Protein AF-A0A8S2Y0K2-F1 (afdb_monomer_lite)

InterPro domains:
  IPR007858 Dpy-30 motif [PF05186] (6-46)

Secondary structure (DSSP, 8-state):
---SSHHH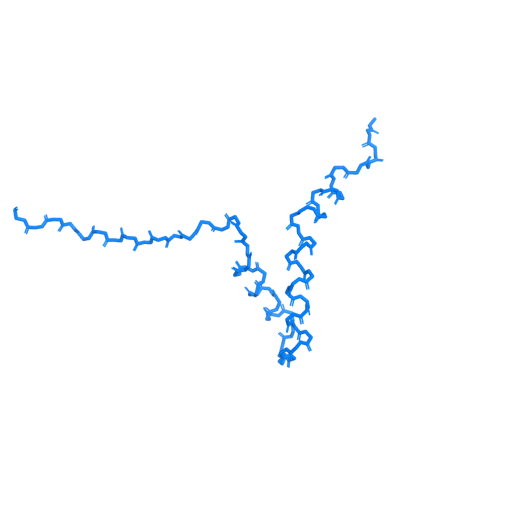HHIIIIIIHHHHHHHHHHHHH--SSHHHHHHHHHHHH-TTS--------PPP--

Radius of gyration: 18.27 Å; chains: 1; bounding box: 47×44×41 Å

Structure (mmCIF, N/CA/C/O backbone):
data_AF-A0A8S2Y0K2-F1
#
_entry.id   AF-A0A8S2Y0K2-F1
#
loop_
_atom_site.group_PDB
_atom_site.id
_atom_site.type_symbol
_atom_site.label_atom_id
_atom_site.label_alt_id
_atom_site.label_comp_id
_atom_site.label_asym_id
_atom_site.label_entity_id
_atom_site.label_seq_id
_atom_site.pdbx_PDB_ins_code
_atom_site.Cartn_x
_atom_site.Cartn_y
_atom_site.Cartn_z
_atom_site.occupancy
_atom_site.B_iso_or_equiv
_atom_site.auth_seq_id
_atom_site.auth_comp_id
_atom_site.auth_asym_id
_atom_site.auth_atom_id
_atom_site.pdbx_PDB_model_num
ATOM 1 N N . ILE A 1 1 ? 9.542 -14.357 -26.965 1.00 52.28 1 ILE A N 1
ATOM 2 C CA . ILE A 1 1 ? 8.648 -13.836 -25.902 1.00 52.28 1 ILE A CA 1
ATOM 3 C C . ILE A 1 1 ? 9.518 -13.142 -24.865 1.00 52.28 1 ILE A C 1
ATOM 5 O O . ILE A 1 1 ? 10.317 -13.839 -24.256 1.00 52.28 1 ILE A O 1
ATOM 9 N N . PRO A 1 2 ? 9.479 -11.807 -24.729 1.00 46.03 2 PRO A N 1
ATOM 10 C CA . PRO A 1 2 ? 10.298 -11.133 -23.732 1.00 46.03 2 PRO A CA 1
ATOM 11 C C . PRO A 1 2 ? 9.736 -11.451 -22.343 1.00 46.03 2 PRO A C 1
ATOM 13 O O . PRO A 1 2 ? 8.592 -11.133 -22.029 1.00 46.03 2 PRO A O 1
ATOM 16 N N . THR A 1 3 ? 10.531 -12.132 -21.530 1.00 58.94 3 THR A N 1
ATOM 17 C CA . THR A 1 3 ? 10.216 -12.494 -20.148 1.00 58.94 3 THR A CA 1
ATOM 18 C C . THR A 1 3 ? 10.913 -11.498 -19.205 1.00 58.94 3 THR A C 1
ATOM 20 O O . THR A 1 3 ? 12.087 -11.681 -18.900 1.00 58.94 3 THR A O 1
ATOM 23 N N . GLY A 1 4 ? 10.165 -10.455 -18.786 1.00 64.75 4 GLY A N 1
ATOM 24 C CA . GLY A 1 4 ? 10.485 -9.396 -17.785 1.00 64.75 4 GLY A CA 1
ATOM 25 C C . GLY A 1 4 ? 11.059 -8.088 -18.383 1.00 64.75 4 GLY A C 1
ATOM 26 O O . GLY A 1 4 ? 11.837 -8.222 -19.322 1.00 64.75 4 GLY A O 1
ATOM 27 N N . PRO A 1 5 ? 10.728 -6.839 -17.939 1.00 59.50 5 PRO A N 1
ATOM 28 C CA . PRO A 1 5 ? 10.091 -6.378 -16.692 1.00 59.50 5 PRO A CA 1
ATOM 29 C C . PRO A 1 5 ? 8.913 -5.350 -16.823 1.00 59.50 5 PRO A C 1
ATOM 31 O O . PRO A 1 5 ? 8.737 -4.548 -15.912 1.00 59.50 5 PRO A O 1
ATOM 34 N N . PRO A 1 6 ? 8.052 -5.314 -17.866 1.00 61.41 6 PRO A N 1
ATOM 35 C CA . PRO A 1 6 ? 6.997 -4.285 -17.939 1.00 61.41 6 PRO A CA 1
ATOM 36 C C . PRO A 1 6 ? 5.967 -4.368 -16.798 1.00 61.41 6 PRO A C 1
ATOM 38 O O . PRO A 1 6 ? 5.438 -3.349 -16.362 1.00 61.41 6 PRO A O 1
ATOM 41 N N . ALA A 1 7 ? 5.696 -5.570 -16.278 1.00 67.00 7 ALA A N 1
ATOM 42 C CA . ALA A 1 7 ? 4.832 -5.743 -15.110 1.00 67.00 7 ALA A CA 1
ATOM 43 C C . ALA A 1 7 ? 5.499 -5.228 -13.825 1.00 67.00 7 ALA A C 1
ATOM 45 O O . ALA A 1 7 ? 4.850 -4.568 -13.020 1.00 67.00 7 ALA A O 1
ATOM 46 N N . THR A 1 8 ? 6.793 -5.493 -13.642 1.00 73.62 8 THR A N 1
ATOM 47 C CA . THR A 1 8 ? 7.567 -5.019 -12.490 1.00 73.62 8 THR A CA 1
ATOM 48 C C . THR A 1 8 ? 7.690 -3.499 -12.504 1.00 73.62 8 THR A C 1
ATOM 50 O O . THR A 1 8 ? 7.382 -2.868 -11.500 1.00 73.62 8 THR A O 1
ATOM 53 N N . ASP A 1 9 ? 8.005 -2.907 -13.657 1.00 77.12 9 ASP A N 1
ATOM 54 C CA . ASP A 1 9 ? 8.064 -1.454 -13.838 1.00 77.12 9 ASP A CA 1
ATOM 55 C C . ASP A 1 9 ? 6.701 -0.803 -13.580 1.00 77.12 9 ASP A C 1
ATOM 57 O O . ASP A 1 9 ? 6.609 0.231 -12.918 1.00 77.12 9 ASP A O 1
ATOM 61 N N . TYR A 1 10 ? 5.616 -1.427 -14.050 1.00 76.56 10 TYR A N 1
ATOM 62 C CA . TYR A 1 10 ? 4.262 -0.955 -13.775 1.00 76.56 10 TYR A CA 1
ATOM 63 C C . TYR A 1 10 ? 3.943 -0.981 -12.275 1.00 76.56 10 TYR A C 1
ATOM 65 O O . TYR A 1 10 ? 3.407 -0.001 -11.742 1.00 76.56 10 TYR A O 1
ATOM 73 N N . LEU A 1 11 ? 4.294 -2.071 -11.585 1.00 79.44 11 LEU A N 1
ATOM 74 C CA . LEU A 1 11 ? 4.122 -2.198 -10.139 1.00 79.44 11 LEU A CA 1
ATOM 75 C C . LEU A 1 11 ? 4.966 -1.160 -9.394 1.00 79.44 11 LEU A C 1
ATOM 77 O O . LEU A 1 11 ? 4.436 -0.477 -8.523 1.00 79.44 11 LEU A O 1
ATOM 81 N N . GLU A 1 12 ? 6.231 -0.965 -9.761 1.00 78.19 12 GLU A N 1
ATOM 82 C CA . GLU A 1 12 ? 7.111 0.029 -9.141 1.00 78.19 12 GLU A CA 1
ATOM 83 C C . GLU A 1 12 ? 6.619 1.466 -9.336 1.00 78.19 12 GLU A C 1
ATOM 85 O O . GLU A 1 12 ? 6.619 2.268 -8.395 1.00 78.19 12 GLU A O 1
ATOM 90 N N . GLN A 1 13 ? 6.157 1.799 -10.540 1.00 76.31 13 GLN A N 1
ATOM 91 C CA . GLN A 1 13 ? 5.750 3.158 -10.876 1.00 76.31 13 GLN A CA 1
ATOM 92 C C . GLN A 1 13 ?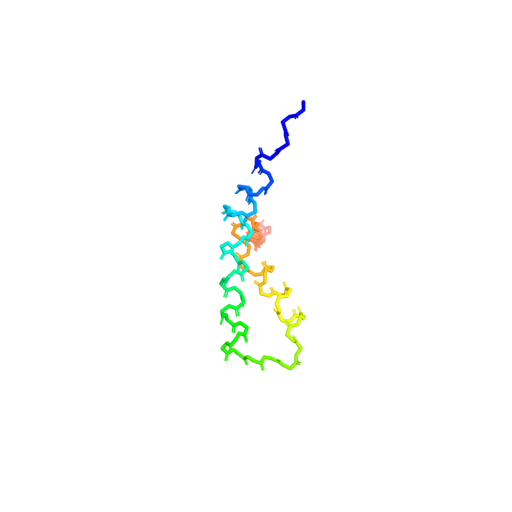 4.388 3.538 -10.286 1.00 76.31 13 GLN A C 1
ATOM 94 O O . GLN A 1 13 ? 4.229 4.689 -9.869 1.00 76.31 13 GLN A O 1
ATOM 99 N N . ASN A 1 14 ? 3.440 2.594 -10.209 1.00 74.25 14 ASN A N 1
ATOM 100 C CA . ASN A 1 14 ? 2.038 2.881 -9.879 1.00 74.25 14 ASN A CA 1
ATOM 101 C C . ASN A 1 14 ? 1.598 2.312 -8.521 1.00 74.25 14 ASN A C 1
ATOM 103 O O . ASN A 1 14 ? 0.943 3.002 -7.735 1.00 74.25 14 ASN A O 1
ATOM 107 N N . VAL A 1 15 ? 1.957 1.060 -8.224 1.00 80.38 15 VAL A N 1
ATOM 108 C CA . VAL A 1 15 ? 1.421 0.320 -7.069 1.00 80.38 15 VAL A CA 1
ATOM 109 C C . VAL A 1 15 ? 2.321 0.466 -5.842 1.00 80.38 15 VAL A C 1
ATOM 111 O O . VAL A 1 15 ? 1.842 0.865 -4.782 1.00 80.38 15 VAL A O 1
ATOM 114 N N . ASN A 1 16 ? 3.630 0.236 -5.974 1.00 84.06 16 A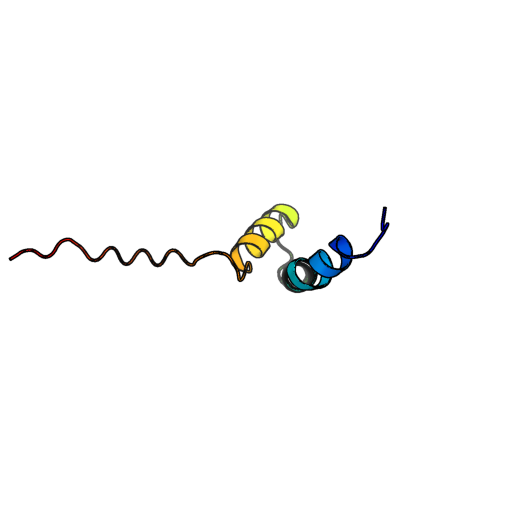SN A N 1
ATOM 115 C CA . ASN A 1 16 ? 4.586 0.213 -4.862 1.00 84.06 16 ASN A CA 1
ATOM 116 C C . ASN A 1 16 ? 4.647 1.550 -4.124 1.00 84.06 16 ASN A C 1
ATOM 118 O O . ASN A 1 16 ? 4.650 1.573 -2.896 1.00 84.06 16 ASN A O 1
ATOM 122 N N . LYS A 1 17 ? 4.625 2.678 -4.845 1.00 83.25 17 LYS A N 1
ATOM 123 C CA . LYS A 1 17 ? 4.624 4.014 -4.218 1.00 83.25 17 LYS A CA 1
ATOM 124 C C . LYS A 1 17 ? 3.417 4.220 -3.304 1.00 83.25 17 LYS A C 1
ATOM 126 O O . LYS A 1 17 ? 3.544 4.800 -2.226 1.00 83.25 17 LYS A O 1
ATOM 131 N N . THR A 1 18 ? 2.252 3.751 -3.734 1.00 84.19 18 THR A N 1
ATOM 132 C CA . THR A 1 18 ? 0.994 3.858 -2.988 1.00 84.19 18 THR A CA 1
ATOM 133 C C . THR A 1 18 ? 0.973 2.869 -1.825 1.00 84.19 18 THR A C 1
ATOM 135 O O . THR A 1 18 ? 0.629 3.235 -0.700 1.00 84.19 18 THR A O 1
ATOM 138 N N . LEU A 1 19 ? 1.445 1.645 -2.068 1.00 86.69 19 LEU A N 1
ATOM 139 C CA . LEU A 1 19 ? 1.521 0.578 -1.080 1.00 86.69 19 LEU A CA 1
ATOM 140 C C . LEU A 1 19 ? 2.477 0.917 0.068 1.00 86.69 19 LEU A C 1
ATOM 142 O O . LEU A 1 19 ? 2.096 0.786 1.224 1.00 86.69 19 LEU A O 1
ATOM 146 N N . ILE A 1 20 ? 3.677 1.434 -0.217 1.00 87.94 20 ILE A N 1
ATOM 147 C CA . ILE A 1 20 ? 4.649 1.839 0.812 1.00 87.94 20 ILE A CA 1
ATOM 148 C C . ILE A 1 20 ? 4.068 2.934 1.712 1.00 87.94 20 ILE A C 1
ATOM 150 O O . ILE A 1 20 ? 4.219 2.873 2.934 1.00 87.94 20 ILE A O 1
ATOM 154 N N . LYS A 1 21 ? 3.372 3.925 1.139 1.00 86.25 21 LYS A N 1
ATOM 155 C CA . LYS A 1 21 ? 2.712 4.984 1.920 1.00 86.25 21 LYS A CA 1
ATOM 156 C C . LYS A 1 21 ? 1.643 4.412 2.847 1.00 86.25 21 LYS A C 1
ATOM 158 O O . LYS A 1 21 ? 1.621 4.758 4.027 1.00 86.25 21 LYS A O 1
ATOM 163 N N . ALA A 1 22 ? 0.794 3.530 2.327 1.00 88.19 22 ALA A N 1
ATOM 164 C CA . ALA A 1 22 ? -0.274 2.910 3.100 1.00 88.19 22 ALA A CA 1
ATOM 165 C C . ALA A 1 22 ? 0.281 1.985 4.199 1.00 88.19 22 ALA A C 1
ATOM 167 O O . ALA A 1 22 ? -0.148 2.084 5.342 1.00 88.19 22 ALA A O 1
ATOM 168 N N . LEU A 1 23 ? 1.307 1.181 3.904 1.00 89.38 23 LEU A N 1
ATOM 169 C CA . LEU A 1 23 ? 2.004 0.342 4.889 1.00 89.38 23 LEU A CA 1
ATOM 170 C C . LEU A 1 23 ? 2.696 1.175 5.974 1.00 89.38 23 LEU A C 1
ATOM 172 O O . LEU A 1 23 ? 2.632 0.844 7.155 1.00 89.38 23 LEU A O 1
ATOM 176 N N . THR A 1 24 ? 3.316 2.295 5.598 1.00 90.88 24 THR A N 1
ATOM 177 C CA . THR A 1 24 ? 3.933 3.218 6.562 1.00 90.88 24 THR A CA 1
ATOM 178 C C . THR A 1 24 ? 2.887 3.800 7.509 1.00 90.88 24 THR A C 1
ATOM 180 O O . THR A 1 24 ? 3.131 3.911 8.709 1.00 90.88 24 THR A O 1
ATOM 183 N N . ALA A 1 25 ? 1.720 4.174 6.986 1.00 89.00 25 ALA A N 1
ATOM 184 C CA . ALA A 1 25 ? 0.623 4.681 7.797 1.00 89.00 25 ALA A CA 1
ATOM 185 C C . ALA A 1 25 ? -0.001 3.570 8.669 1.00 89.00 25 ALA A C 1
ATOM 187 O O . ALA A 1 25 ? -0.259 3.810 9.846 1.00 89.00 25 ALA A O 1
ATOM 188 N N . LEU A 1 26 ? -0.105 2.337 8.158 1.00 89.81 26 LEU A N 1
ATOM 189 C CA . LEU A 1 26 ? -0.576 1.171 8.915 1.00 89.81 26 LEU A CA 1
ATOM 190 C C . LEU A 1 26 ? 0.285 0.929 10.162 1.00 89.81 26 LEU A C 1
ATOM 192 O O . LEU A 1 26 ? -0.235 0.734 11.260 1.00 89.81 26 LEU A O 1
ATOM 196 N N . CYS A 1 27 ? 1.610 1.006 10.007 1.00 88.25 27 CYS A N 1
ATOM 197 C CA . CYS A 1 27 ? 2.555 0.857 11.113 1.00 88.25 27 CYS A CA 1
ATOM 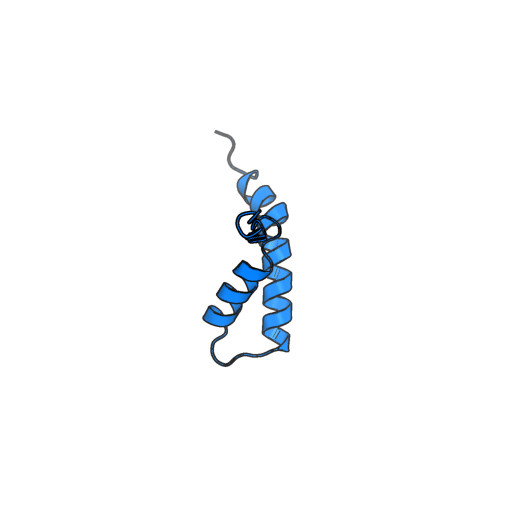198 C C . CYS A 1 27 ? 2.429 1.960 12.179 1.00 88.25 27 CYS A C 1
ATOM 200 O O . CYS A 1 27 ? 2.772 1.720 13.338 1.00 88.25 27 CYS A O 1
ATOM 202 N N . LYS A 1 28 ? 1.955 3.157 11.805 1.00 89.88 28 LYS A N 1
ATOM 203 C CA . LYS A 1 28 ? 1.734 4.278 12.731 1.00 89.88 28 LYS A CA 1
ATOM 204 C C . LYS A 1 28 ? 0.411 4.151 13.480 1.00 89.88 28 LYS A C 1
ATOM 206 O O . LYS A 1 28 ? 0.384 4.374 14.683 1.00 89.88 28 LYS A O 1
ATOM 211 N N . GLU A 1 29 ? -0.659 3.800 12.774 1.00 88.31 29 GLU A N 1
ATOM 212 C CA . GLU A 1 29 ? -2.021 3.813 13.317 1.00 88.31 29 GLU A CA 1
ATOM 213 C C . GLU A 1 29 ? -2.355 2.544 14.110 1.00 88.31 29 GLU A C 1
ATOM 215 O O . GLU A 1 29 ? -3.143 2.604 15.048 1.00 88.31 29 GLU A O 1
ATOM 220 N N . LYS A 1 30 ? -1.718 1.409 13.771 1.00 88.88 30 LYS A N 1
ATOM 221 C CA . LYS A 1 30 ? -1.926 0.090 14.401 1.00 88.88 30 LYS A CA 1
ATOM 222 C C . LYS A 1 30 ? -3.414 -0.231 14.628 1.00 88.88 30 LYS A C 1
ATOM 224 O O . LYS A 1 30 ? -3.834 -0.477 15.762 1.00 88.88 30 LYS A O 1
ATOM 229 N N . PRO A 1 31 ? -4.223 -0.222 13.558 1.00 88.00 31 PRO A N 1
ATOM 230 C CA . PRO A 1 31 ? -5.644 -0.512 13.652 1.00 88.00 31 PRO A CA 1
ATOM 231 C C . PRO A 1 31 ? -5.875 -1.967 14.077 1.00 88.00 31 PRO A C 1
ATOM 233 O O . PRO A 1 31 ? -5.033 -2.842 13.865 1.00 88.00 31 PRO A O 1
ATOM 236 N N . LYS A 1 32 ? -7.054 -2.227 14.644 1.00 88.62 32 LYS A N 1
ATOM 237 C CA . LYS A 1 32 ? -7.471 -3.560 15.104 1.00 88.62 32 LYS A CA 1
ATOM 238 C C . LYS A 1 32 ? -7.509 -4.587 13.964 1.00 88.62 32 LYS A C 1
ATOM 240 O O . LYS A 1 32 ? -7.102 -5.725 14.166 1.00 88.62 32 LYS A O 1
ATOM 245 N N . ASP A 1 33 ? -7.918 -4.141 12.773 1.00 91.50 33 ASP A N 1
ATOM 246 C CA . ASP A 1 33 ? -8.026 -4.951 11.558 1.00 91.50 33 ASP A CA 1
ATOM 247 C C . ASP A 1 33 ? -7.130 -4.379 10.443 1.00 91.50 33 ASP A C 1
ATOM 249 O O . ASP A 1 33 ? -7.573 -3.566 9.625 1.00 91.50 33 ASP A O 1
ATOM 253 N N . PRO A 1 34 ? -5.846 -4.777 10.388 1.00 87.75 34 PRO A N 1
ATOM 254 C CA . PRO A 1 34 ? -4.862 -4.157 9.504 1.00 87.75 34 PRO A CA 1
ATOM 255 C C . PRO A 1 34 ? -5.139 -4.366 8.014 1.00 87.75 34 PRO A C 1
ATOM 257 O O . PRO A 1 34 ? -4.807 -3.503 7.207 1.00 87.75 34 PRO A O 1
ATOM 260 N N . VAL A 1 35 ? -5.763 -5.484 7.634 1.00 88.12 35 VAL A N 1
ATOM 261 C CA . VAL A 1 35 ? -6.062 -5.796 6.225 1.00 88.12 35 VAL A CA 1
ATOM 262 C C . VAL A 1 35 ? -7.199 -4.925 5.691 1.00 88.12 35 VAL A C 1
ATOM 264 O O . VAL A 1 35 ? -7.074 -4.367 4.603 1.00 88.12 35 VAL A O 1
ATOM 267 N N . VAL A 1 36 ? -8.279 -4.774 6.466 1.00 90.25 36 VAL A N 1
ATOM 268 C CA . VAL A 1 36 ? -9.437 -3.944 6.092 1.00 90.25 36 VAL A CA 1
ATOM 269 C C . VAL A 1 36 ? -9.015 -2.483 5.999 1.00 90.25 36 VAL A C 1
ATOM 271 O O . VAL A 1 36 ? -9.205 -1.848 4.966 1.00 90.25 36 VAL A O 1
ATOM 274 N N . TRP A 1 37 ? -8.321 -1.993 7.030 1.00 91.12 37 TRP A N 1
ATOM 275 C CA . TRP A 1 37 ? -7.808 -0.628 7.047 1.00 91.12 37 TRP A CA 1
ATOM 276 C C . TRP A 1 37 ? -6.869 -0.360 5.864 1.00 91.12 37 TRP A C 1
ATOM 278 O O . TRP A 1 37 ? -6.962 0.680 5.215 1.00 91.12 37 TRP A O 1
ATOM 288 N N . LEU A 1 38 ? -5.986 -1.308 5.525 1.00 89.12 38 LEU A N 1
ATOM 289 C CA . LEU A 1 38 ? -5.083 -1.150 4.386 1.00 89.12 38 LEU A CA 1
ATOM 290 C C . LEU A 1 38 ? -5.850 -1.069 3.060 1.00 89.12 38 LEU A C 1
ATOM 292 O O . LEU A 1 38 ? -5.511 -0.230 2.226 1.00 89.12 38 LEU A O 1
ATOM 296 N N . ALA A 1 39 ? -6.875 -1.900 2.864 1.00 88.19 39 ALA A N 1
ATOM 297 C CA . ALA A 1 39 ? -7.698 -1.873 1.658 1.00 88.19 39 ALA A CA 1
ATOM 298 C C . ALA A 1 39 ? -8.398 -0.515 1.485 1.00 88.19 39 ALA A C 1
ATOM 300 O O . ALA A 1 39 ? -8.286 0.097 0.420 1.00 88.19 39 ALA A O 1
ATOM 301 N N . ASP A 1 40 ? -9.021 -0.000 2.546 1.00 87.06 40 ASP A N 1
ATOM 302 C CA . ASP A 1 40 ? -9.696 1.300 2.525 1.00 87.06 40 ASP A CA 1
ATOM 303 C C . ASP A 1 40 ? -8.709 2.438 2.231 1.00 87.06 40 ASP A C 1
ATOM 305 O O . ASP A 1 40 ? -8.933 3.265 1.342 1.00 87.06 40 ASP A O 1
ATOM 309 N N . LYS A 1 41 ? -7.541 2.435 2.886 1.00 85.19 41 LYS A N 1
ATOM 310 C CA . LYS A 1 41 ? -6.499 3.441 2.636 1.00 85.19 41 LYS A CA 1
ATOM 311 C C . LYS A 1 41 ? -5.943 3.386 1.218 1.00 85.19 41 LYS A C 1
ATOM 313 O O . LYS A 1 41 ? -5.681 4.437 0.635 1.00 85.19 41 LYS A O 1
ATOM 318 N N . LEU A 1 42 ? -5.759 2.201 0.638 1.00 85.38 42 LEU A N 1
ATOM 319 C C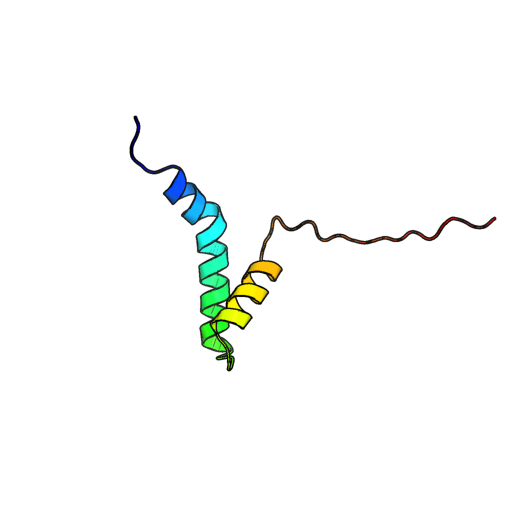A . LEU A 1 42 ? -5.308 2.074 -0.753 1.00 85.38 42 LEU A CA 1
ATOM 320 C C . LEU A 1 42 ? -6.327 2.671 -1.732 1.00 85.38 42 LEU A C 1
ATOM 322 O O . LEU A 1 42 ? -5.941 3.303 -2.716 1.00 85.38 42 LEU A O 1
ATOM 326 N N . ILE A 1 43 ? -7.619 2.519 -1.442 1.00 82.56 43 ILE A N 1
ATOM 327 C CA . ILE A 1 43 ? -8.704 3.088 -2.243 1.00 82.56 43 ILE A CA 1
ATOM 328 C C . ILE A 1 43 ? -8.707 4.624 -2.159 1.00 82.56 43 ILE A C 1
ATOM 330 O O . ILE A 1 43 ? -8.912 5.280 -3.182 1.00 82.56 43 ILE A O 1
ATOM 334 N N . GLU A 1 44 ? -8.453 5.197 -0.980 1.00 79.44 44 GLU A N 1
ATOM 335 C CA . GLU A 1 44 ? -8.379 6.650 -0.766 1.00 79.44 44 GLU A CA 1
ATOM 336 C C . GLU A 1 44 ? -7.153 7.309 -1.410 1.00 79.44 44 GLU A C 1
ATOM 338 O O . GLU A 1 44 ? -7.239 8.432 -1.906 1.00 79.44 44 GLU A O 1
ATOM 343 N N . ILE A 1 45 ? -6.002 6.631 -1.396 1.00 73.81 45 ILE A N 1
ATOM 344 C CA . ILE A 1 45 ? -4.727 7.194 -1.871 1.00 73.81 45 ILE A CA 1
ATOM 345 C C . ILE A 1 45 ? -4.577 7.029 -3.394 1.00 73.81 45 ILE A C 1
ATOM 347 O O . ILE A 1 45 ? -3.639 7.574 -3.972 1.00 73.81 45 ILE A O 1
ATOM 351 N N . ASN A 1 46 ? -5.498 6.328 -4.067 1.00 72.38 46 ASN A N 1
ATOM 352 C CA . ASN A 1 46 ? -5.448 6.109 -5.511 1.00 72.38 46 ASN A CA 1
ATOM 353 C C . ASN A 1 46 ? -5.480 7.449 -6.289 1.00 72.38 46 ASN A C 1
ATOM 355 O O . ASN A 1 46 ? -6.541 8.072 -6.389 1.00 72.38 46 ASN A O 1
ATOM 359 N N . PRO A 1 47 ? -4.356 7.872 -6.903 1.00 67.25 47 PRO A N 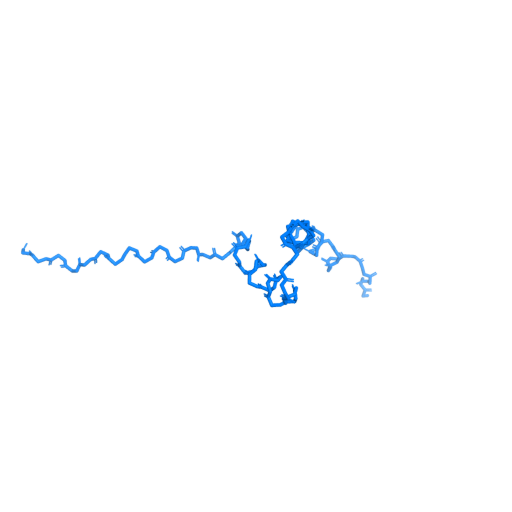1
ATOM 360 C CA . PRO A 1 47 ? -4.260 9.156 -7.597 1.00 67.25 47 PRO A CA 1
ATOM 361 C C . PRO A 1 47 ? -5.047 9.185 -8.916 1.00 67.25 47 PRO A C 1
ATOM 363 O O . PRO A 1 47 ? -5.280 10.260 -9.461 1.00 67.25 47 PRO A O 1
ATOM 366 N N . TYR A 1 48 ? -5.474 8.023 -9.418 1.00 66.38 48 TYR A N 1
ATOM 367 C CA . TYR A 1 48 ? -6.263 7.881 -10.643 1.00 66.38 48 TYR A CA 1
ATOM 368 C C . TYR A 1 48 ? -7.756 7.745 -10.380 1.00 66.38 48 TYR A C 1
ATOM 370 O O . TYR A 1 48 ? -8.534 7.659 -11.330 1.00 66.38 48 TYR A O 1
ATOM 378 N N . LYS A 1 49 ? -8.186 7.698 -9.114 1.00 63.69 49 LYS A N 1
ATOM 379 C CA . LYS A 1 49 ? -9.613 7.676 -8.820 1.00 63.69 49 LYS A CA 1
ATOM 380 C C . LYS A 1 49 ? -10.164 9.063 -9.183 1.00 63.69 49 LYS A C 1
ATOM 382 O O . LYS A 1 49 ? -9.739 10.045 -8.567 1.00 63.69 49 LYS A O 1
ATOM 387 N N . PRO A 1 50 ? -11.079 9.184 -10.165 1.00 55.88 50 PRO A N 1
ATOM 388 C CA . PRO A 1 50 ? -11.748 10.449 -10.399 1.00 55.88 50 PRO A CA 1
ATOM 389 C C . PRO A 1 50 ? -12.450 10.799 -9.093 1.00 55.88 50 PRO A C 1
ATOM 391 O O . PRO A 1 50 ? -13.299 10.047 -8.607 1.00 55.88 50 PRO A O 1
ATOM 394 N N . LYS A 1 51 ? -12.056 11.918 -8.482 1.00 58.88 51 LYS A N 1
ATOM 395 C CA . LYS A 1 51 ? -12.892 12.546 -7.470 1.00 58.88 51 LYS A CA 1
ATOM 396 C C . LYS A 1 51 ? -14.154 12.898 -8.234 1.00 58.88 51 LYS A C 1
ATOM 398 O O . LYS A 1 51 ? -14.140 13.850 -9.007 1.00 58.88 51 LYS A O 1
ATOM 403 N N . LEU A 1 52 ? -15.188 12.067 -8.112 1.00 57.25 52 LEU A N 1
ATOM 404 C CA . LEU A 1 52 ? -16.530 12.407 -8.547 1.00 57.25 52 LEU A CA 1
ATOM 405 C C . LEU A 1 52 ? -16.925 13.607 -7.690 1.00 57.25 52 LEU A C 1
ATOM 407 O O . LEU A 1 52 ? -17.548 13.477 -6.641 1.00 57.25 52 LEU A O 1
ATOM 411 N N . SER A 1 53 ? -16.475 14.788 -8.101 1.00 53.66 53 SER A N 1
ATOM 412 C CA . SER A 1 53 ? -17.063 16.046 -7.717 1.00 53.66 53 SER A CA 1
ATOM 413 C C . SER A 1 53 ? -18.443 15.999 -8.339 1.00 53.66 53 SER A C 1
ATOM 415 O O . SER A 1 53 ? -18.648 16.433 -9.469 1.00 53.66 53 SER A O 1
ATOM 417 N N . HIS A 1 54 ? -19.379 15.385 -7.620 1.00 56.06 54 HIS A N 1
ATOM 418 C CA . HIS A 1 54 ? -20.793 15.608 -7.821 1.00 56.06 54 HIS A CA 1
ATOM 419 C C . HIS A 1 54 ? -21.042 17.088 -7.515 1.00 56.06 54 HIS A C 1
ATOM 421 O O . HIS A 1 54 ? -21.566 17.449 -6.467 1.00 56.06 54 HIS A O 1
ATOM 427 N N . THR A 1 55 ? -20.656 17.974 -8.432 1.00 51.66 55 THR A N 1
ATOM 428 C CA . THR A 1 55 ? -21.349 19.240 -8.606 1.00 51.66 55 THR A CA 1
ATOM 429 C C . THR A 1 55 ? -22.686 18.858 -9.220 1.00 51.66 55 THR A C 1
ATOM 431 O O . THR A 1 55 ? -22.876 18.900 -10.435 1.00 51.66 55 THR A O 1
ATOM 434 N N . VAL A 1 56 ? -23.604 18.395 -8.371 1.00 59.09 56 VAL A N 1
ATOM 435 C CA . VAL A 1 56 ? -25.029 18.500 -8.662 1.00 59.09 56 VAL A CA 1
ATOM 436 C C . VAL A 1 56 ? -25.302 19.998 -8.663 1.00 59.09 56 VAL A C 1
ATOM 438 O O . VAL A 1 56 ? -25.668 20.588 -7.652 1.00 59.09 56 VAL A O 1
ATOM 441 N N . THR A 1 57 ? -25.025 20.643 -9.794 1.00 55.34 57 THR A N 1
ATOM 442 C CA . THR A 1 57 ? -25.639 21.924 -10.105 1.00 55.34 57 THR A CA 1
ATOM 443 C C . THR A 1 57 ? -27.106 21.587 -10.298 1.00 55.34 57 THR A C 1
ATOM 445 O O . THR A 1 57 ? -27.491 20.983 -11.298 1.00 55.34 57 THR A O 1
ATOM 448 N N . ALA A 1 58 ? -27.884 21.853 -9.251 1.00 62.16 58 ALA A N 1
ATOM 449 C CA . ALA A 1 58 ? -29.331 21.748 -9.255 1.00 62.16 58 ALA A CA 1
ATOM 450 C C . ALA A 1 58 ? -29.905 22.421 -10.520 1.00 62.16 58 ALA A C 1
ATOM 452 O O . ALA A 1 58 ? -29.323 23.399 -11.001 1.00 62.16 58 ALA A O 1
ATOM 453 N N . PRO A 1 59 ? -31.014 21.909 -11.081 1.00 60.84 59 PRO A N 1
ATOM 454 C CA . PRO A 1 59 ? -31.603 22.476 -12.284 1.00 60.84 59 PRO A CA 1
ATOM 455 C C . PRO A 1 59 ? -31.982 23.936 -12.028 1.00 60.84 59 PRO A C 1
ATOM 457 O O . PRO A 1 59 ? -32.690 24.246 -11.071 1.00 60.84 59 PRO A O 1
ATOM 460 N N . SER A 1 60 ? -31.481 24.824 -12.883 1.00 56.16 60 SER A N 1
ATOM 461 C CA . SER A 1 60 ? -31.834 26.238 -12.917 1.00 56.16 60 SER A CA 1
ATOM 462 C C . SER A 1 60 ? -33.357 26.399 -12.953 1.00 56.16 60 SER A C 1
ATOM 464 O O . SER A 1 60 ? -34.000 25.979 -13.913 1.00 56.16 60 SER A O 1
ATOM 466 N N . THR A 1 61 ? -33.930 27.013 -11.918 1.00 64.75 61 THR A N 1
ATOM 467 C CA . THR A 1 61 ? -35.330 27.458 -11.887 1.00 64.75 61 THR A CA 1
ATOM 468 C C . THR A 1 61 ? -35.402 28.983 -11.942 1.00 64.75 61 THR A C 1
ATOM 470 O O . THR A 1 61 ? -35.326 29.632 -10.897 1.00 64.75 61 THR A O 1
ATOM 473 N N . ASN A 1 62 ? -35.533 29.533 -13.151 1.00 53.34 62 ASN A N 1
ATOM 474 C CA . ASN A 1 62 ? -36.502 30.558 -13.590 1.00 53.34 62 ASN A CA 1
ATOM 475 C C . ASN A 1 62 ? -36.100 31.092 -14.964 1.00 53.34 62 ASN A C 1
ATOM 477 O O . ASN A 1 62 ? -34.960 31.593 -15.082 1.00 53.34 62 ASN A O 1
#

Sequence (62 aa):
IPTGPPATDYLEQNVNKTLIKALTALCKEKPKDPVVWLADKLIEINPYKPKLSHTVTAPSTN

pLDDT: mean 75.03, std 13.63, range [46.03, 91.5]

Organism: NCBI:txid392030

Foldseek 3Di:
DDDDDPVVVCCVVAPVVLLVVLVVVCVVVVDPDSVVSSVVSSVVSRPPPPPPPPPCPDDDDD